Protein AF-A0A930MM32-F1 (afdb_monomer)

Mean predicted aligned error: 10.56 Å

Foldseek 3Di:
DLVVVVVVLVPQDADDPVRLVVLLCCCPVVVDVVSLVNQLSNCLVLLCVLLVVVVPPPCSVVLSVQLSVLQSVLSVPDDCVVVDDSSVSSNVSSNVSSVVVCVVVVNDPPQDQQDQDVVRHRVVNVPPDDPPPPVVVPD

pLDDT: mean 83.79, std 17.92, range [41.22, 98.69]

Structure (mmCIF, N/CA/C/O backbone):
data_AF-A0A930MM32-F1
#
_entry.id   AF-A0A930MM32-F1
#
loop_
_atom_site.group_PDB
_atom_site.id
_atom_site.type_symbol
_atom_site.label_atom_id
_atom_site.label_alt_id
_atom_site.label_comp_id
_atom_site.label_asym_id
_atom_site.label_entity_id
_atom_site.label_seq_id
_atom_site.pdbx_PDB_ins_code
_atom_site.Cartn_x
_atom_site.Cartn_y
_atom_site.Cartn_z
_atom_site.occupancy
_atom_site.B_iso_or_equiv
_atom_site.auth_seq_id
_atom_site.auth_comp_id
_atom_site.auth_asym_id
_atom_site.auth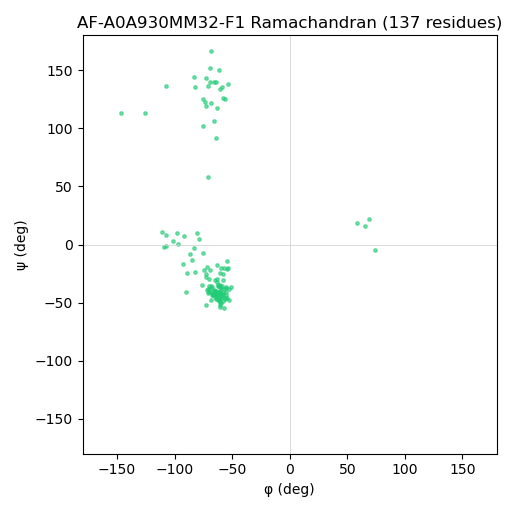_atom_id
_atom_site.pdbx_PDB_model_num
ATOM 1 N N . MET A 1 1 ? 19.280 -5.167 -4.018 1.00 72.56 1 MET A N 1
ATOM 2 C CA . MET A 1 1 ? 18.219 -4.249 -3.542 1.00 72.56 1 MET A CA 1
ATOM 3 C C . MET A 1 1 ? 16.870 -4.957 -3.415 1.00 72.56 1 MET A C 1
ATOM 5 O O . MET A 1 1 ? 16.455 -5.217 -2.294 1.00 72.56 1 MET A O 1
ATOM 9 N N . PHE A 1 2 ? 16.241 -5.370 -4.522 1.00 78.06 2 PHE A N 1
ATOM 10 C CA . PHE A 1 2 ? 14.894 -5.971 -4.525 1.00 78.06 2 PHE A CA 1
ATOM 11 C C . PHE A 1 2 ? 14.760 -7.248 -3.664 1.00 78.06 2 PHE A C 1
ATOM 13 O O . PHE A 1 2 ? 13.837 -7.370 -2.867 1.00 78.06 2 PHE A O 1
ATOM 20 N N . SER A 1 3 ? 15.738 -8.161 -3.721 1.00 78.50 3 SER A N 1
ATOM 21 C CA . SER A 1 3 ? 15.765 -9.373 -2.873 1.00 78.50 3 SER A CA 1
ATOM 22 C C . SER A 1 3 ? 15.854 -9.066 -1.363 1.00 78.50 3 SER A C 1
ATOM 24 O O . SER A 1 3 ? 15.208 -9.716 -0.542 1.00 78.50 3 SER A O 1
ATOM 26 N N . ALA A 1 4 ? 16.583 -8.015 -0.969 1.00 83.25 4 ALA A N 1
ATOM 27 C CA . ALA A 1 4 ? 16.643 -7.596 0.433 1.00 83.25 4 ALA A CA 1
ATOM 28 C C . ALA A 1 4 ? 15.307 -6.995 0.904 1.00 83.25 4 ALA A C 1
ATOM 30 O O . ALA A 1 4 ? 14.898 -7.219 2.042 1.00 83.25 4 ALA A O 1
ATOM 31 N N . TYR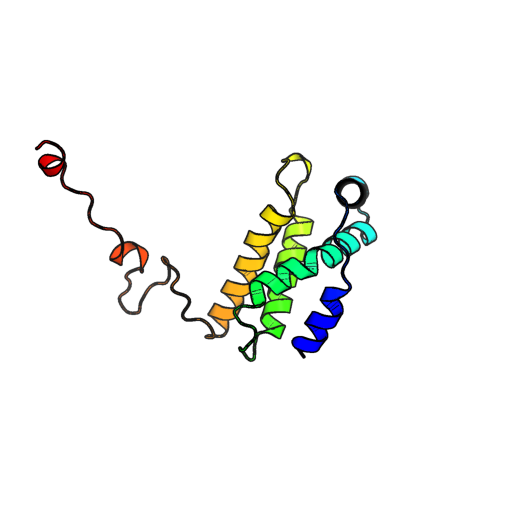 A 1 5 ? 14.608 -6.274 0.021 1.00 83.12 5 TYR A N 1
ATOM 32 C CA . TYR A 1 5 ? 13.252 -5.789 0.274 1.00 83.12 5 TYR A CA 1
ATOM 33 C C . TYR A 1 5 ? 12.258 -6.952 0.439 1.00 83.12 5 TYR A C 1
ATOM 35 O O . TYR A 1 5 ? 11.513 -6.969 1.415 1.00 83.12 5 TYR A O 1
ATOM 43 N N . MET A 1 6 ? 12.335 -7.992 -0.402 1.00 80.62 6 MET A N 1
ATOM 44 C CA . MET A 1 6 ? 11.534 -9.217 -0.234 1.00 80.62 6 MET A CA 1
ATOM 45 C C . MET A 1 6 ? 11.707 -9.856 1.143 1.00 80.62 6 MET A C 1
ATOM 47 O O . MET A 1 6 ? 10.724 -10.203 1.792 1.00 80.62 6 MET A O 1
ATOM 51 N N . LYS A 1 7 ? 12.953 -9.979 1.610 1.00 83.81 7 LYS A N 1
ATOM 52 C CA . LYS A 1 7 ? 13.251 -10.551 2.928 1.00 83.81 7 LYS A CA 1
ATOM 53 C C . LYS A 1 7 ? 12.664 -9.719 4.076 1.00 83.81 7 LYS A C 1
ATOM 55 O O . LYS A 1 7 ? 12.283 -10.275 5.101 1.00 83.81 7 LYS A O 1
ATOM 60 N N . LYS A 1 8 ? 12.570 -8.394 3.917 1.00 84.75 8 LYS A N 1
ATOM 61 C CA . LYS A 1 8 ? 11.872 -7.535 4.887 1.00 84.75 8 LYS A CA 1
ATOM 62 C C . LYS A 1 8 ? 10.362 -7.778 4.853 1.00 84.75 8 LYS A C 1
ATOM 64 O O . LYS A 1 8 ? 9.743 -7.874 5.905 1.00 84.75 8 LYS A O 1
ATOM 69 N N . LEU A 1 9 ? 9.783 -7.937 3.663 1.00 85.31 9 LEU A N 1
ATOM 70 C CA . LEU A 1 9 ? 8.347 -8.173 3.505 1.00 85.31 9 LEU A CA 1
ATOM 71 C C . LEU A 1 9 ? 7.885 -9.546 3.990 1.00 85.31 9 LEU A C 1
ATOM 73 O O . LEU A 1 9 ? 6.760 -9.660 4.461 1.00 85.31 9 LEU A O 1
ATOM 77 N N . SER A 1 10 ? 8.731 -10.577 3.935 1.00 78.94 10 SER A N 1
ATOM 78 C CA . SER A 1 10 ? 8.370 -11.898 4.470 1.00 78.94 10 SER A CA 1
ATOM 79 C C . SER A 1 10 ? 8.130 -11.898 5.983 1.00 78.94 10 SER A C 1
ATOM 81 O O . SER A 1 10 ? 7.524 -12.830 6.496 1.00 78.94 10 SER A O 1
ATOM 83 N N . ALA A 1 11 ? 8.597 -10.868 6.697 1.00 81.69 11 ALA A N 1
ATOM 84 C CA . ALA A 1 11 ? 8.339 -10.686 8.123 1.00 81.69 11 ALA A CA 1
ATOM 85 C C . ALA A 1 11 ? 7.024 -9.936 8.415 1.00 81.69 11 ALA A C 1
ATOM 87 O O . ALA A 1 11 ? 6.626 -9.835 9.575 1.00 81.69 11 ALA A O 1
ATOM 88 N N . VAL A 1 12 ? 6.348 -9.397 7.393 1.00 83.50 12 VAL A N 1
ATOM 89 C CA . VAL A 1 12 ? 5.081 -8.680 7.569 1.00 83.50 12 VAL A CA 1
ATOM 90 C C . VAL A 1 12 ? 3.974 -9.683 7.880 1.00 83.50 12 VAL A C 1
ATOM 92 O O . VAL A 1 12 ? 3.655 -10.558 7.075 1.00 83.50 12 VAL A O 1
ATOM 95 N N . GLN A 1 13 ? 3.366 -9.535 9.054 1.00 80.62 13 GLN A N 1
ATOM 96 C CA . GLN A 1 13 ? 2.213 -10.332 9.462 1.00 80.62 13 GLN A CA 1
ATOM 97 C C . GLN A 1 13 ? 0.928 -9.750 8.871 1.00 80.62 13 GLN A C 1
ATOM 99 O O . GLN A 1 13 ? 0.706 -8.536 8.921 1.00 80.62 13 GLN A O 1
ATOM 104 N N . LYS A 1 14 ? 0.077 -10.633 8.339 1.00 87.00 14 LYS A N 1
ATOM 105 C CA . LYS A 1 14 ? -1.285 -10.281 7.927 1.00 87.00 14 LYS A CA 1
ATOM 106 C C . LYS A 1 14 ? -2.102 -9.893 9.158 1.00 87.00 14 LYS A C 1
ATOM 108 O O . LYS A 1 14 ? -1.986 -10.547 10.190 1.00 87.00 14 LYS A O 1
ATOM 113 N N . LEU A 1 15 ? -2.926 -8.860 9.020 1.00 92.25 15 LEU A N 1
ATOM 114 C CA . LEU A 1 15 ? -3.876 -8.466 10.058 1.00 92.25 15 LEU A CA 1
ATOM 115 C C . LEU A 1 15 ? -4.980 -9.516 10.172 1.00 92.25 15 LEU A C 1
ATOM 117 O O . LEU A 1 15 ? -5.472 -10.017 9.155 1.00 92.25 15 LEU A O 1
ATOM 121 N N . ALA A 1 16 ? -5.384 -9.825 11.402 1.00 94.12 16 ALA A N 1
ATOM 122 C CA . ALA A 1 16 ? -6.645 -10.520 11.628 1.00 94.12 16 ALA A CA 1
ATOM 123 C C . ALA A 1 16 ? -7.826 -9.586 11.282 1.00 94.12 16 ALA A C 1
ATOM 125 O O . ALA A 1 16 ? -7.690 -8.367 11.427 1.00 94.12 16 ALA A O 1
ATOM 126 N N . PRO A 1 17 ? -8.994 -10.108 10.863 1.00 92.81 17 PRO A N 1
ATOM 127 C CA . PRO A 1 17 ? -10.142 -9.273 10.499 1.00 92.81 17 PRO A CA 1
ATOM 128 C C . PRO A 1 17 ? -10.590 -8.307 11.608 1.00 92.81 17 PRO A C 1
ATOM 130 O O . PRO A 1 17 ? -10.963 -7.166 11.327 1.00 92.81 17 PRO A O 1
ATOM 133 N N . GLU A 1 18 ? -10.545 -8.734 12.873 1.00 94.88 18 GLU A N 1
ATOM 134 C CA . GLU A 1 18 ? -10.885 -7.881 14.015 1.00 94.88 18 GLU A CA 1
ATOM 135 C C . GLU A 1 18 ? -9.833 -6.789 14.255 1.00 94.88 18 GLU A C 1
ATOM 137 O O . GLU A 1 18 ? -10.197 -5.641 14.515 1.00 94.88 18 GLU A O 1
ATOM 142 N N . GLU A 1 19 ? -8.544 -7.129 14.129 1.00 96.50 19 GLU A N 1
ATOM 143 C CA . GLU A 1 19 ? -7.425 -6.181 14.247 1.00 96.50 19 GLU A CA 1
ATOM 144 C C . GLU A 1 19 ? -7.531 -5.104 13.163 1.00 96.50 19 GLU A C 1
ATOM 146 O O . GLU A 1 19 ? -7.465 -3.912 13.459 1.00 96.50 19 GLU A O 1
ATOM 151 N N . GLU A 1 20 ? -7.775 -5.506 11.914 1.00 96.81 20 GLU A N 1
ATOM 152 C CA . GLU A 1 20 ? -7.963 -4.580 10.800 1.00 96.81 20 GLU A CA 1
ATOM 153 C C . GLU A 1 20 ? -9.140 -3.629 11.047 1.00 96.81 20 GLU A C 1
ATOM 155 O O . GLU A 1 20 ? -9.010 -2.418 10.857 1.00 96.81 20 GLU A O 1
ATOM 160 N N . ARG A 1 21 ? -10.279 -4.146 11.524 1.00 96.06 21 ARG A N 1
ATOM 161 C CA . ARG A 1 21 ? -11.449 -3.315 11.838 1.00 96.06 21 ARG A CA 1
ATOM 162 C C . ARG A 1 21 ? -11.146 -2.304 12.944 1.00 96.06 21 ARG A C 1
ATOM 164 O O . ARG A 1 21 ? -11.548 -1.149 12.829 1.00 96.06 21 ARG A O 1
ATOM 171 N N . ALA A 1 22 ? -10.441 -2.720 13.995 1.00 97.50 22 ALA A N 1
ATOM 172 C CA . ALA A 1 22 ? -10.04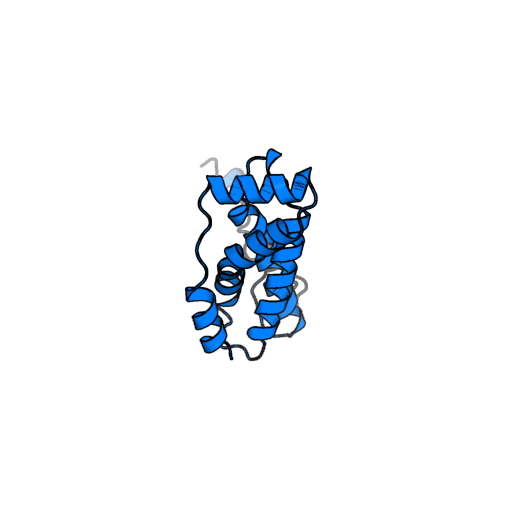7 -1.831 15.084 1.00 97.50 22 ALA A CA 1
ATOM 173 C C . ALA A 1 22 ? -9.116 -0.710 14.595 1.00 97.50 22 ALA A C 1
ATOM 175 O O . ALA A 1 22 ? -9.323 0.452 14.943 1.00 97.50 22 ALA A O 1
ATOM 176 N N . LEU A 1 23 ? -8.147 -1.039 13.735 1.00 98.19 23 LEU A N 1
ATOM 177 C CA . LEU A 1 23 ? -7.237 -0.061 13.137 1.00 98.19 23 LEU A CA 1
ATOM 178 C C . LEU A 1 23 ? -7.978 0.945 12.249 1.00 98.19 23 LEU A C 1
ATOM 180 O O . LEU A 1 23 ? -7.707 2.143 12.324 1.00 98.19 23 LEU A O 1
ATOM 184 N N . TRP A 1 24 ? -8.934 0.485 11.437 1.00 98.06 24 TRP A N 1
ATOM 185 C CA . TRP A 1 24 ? -9.737 1.382 10.606 1.00 98.06 24 TRP A CA 1
ATOM 186 C C . TRP A 1 24 ? -10.577 2.346 11.432 1.00 98.06 24 TRP A C 1
ATOM 188 O O . TRP A 1 24 ? -10.578 3.533 11.118 1.00 98.06 24 TRP A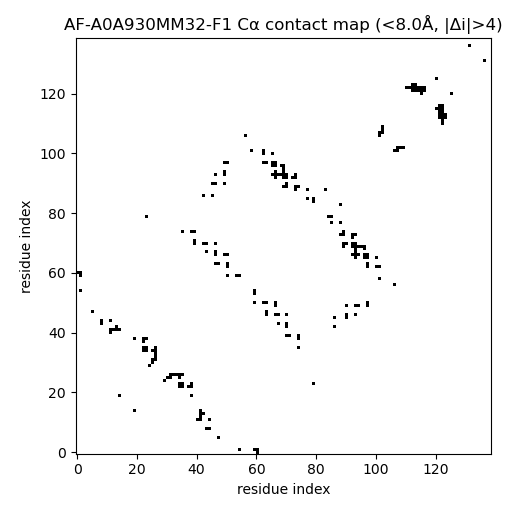 O 1
ATOM 198 N N . ARG A 1 25 ? -11.226 1.875 12.504 1.00 97.00 25 ARG A N 1
ATOM 199 C CA . ARG A 1 25 ? -11.970 2.754 13.421 1.00 97.00 25 ARG A CA 1
ATOM 200 C C . ARG A 1 25 ? -11.053 3.769 14.089 1.00 97.00 25 ARG A C 1
ATOM 202 O O . ARG A 1 25 ? -11.322 4.963 14.036 1.00 97.00 25 ARG A O 1
ATOM 209 N N . ALA A 1 26 ? -9.927 3.318 14.644 1.00 98.06 26 ALA A N 1
ATOM 210 C CA . ALA A 1 26 ? -8.948 4.205 15.268 1.00 98.06 26 ALA A CA 1
ATOM 211 C C . ALA A 1 26 ? -8.478 5.304 14.301 1.00 98.06 26 ALA A C 1
ATOM 213 O O . ALA A 1 26 ? -8.434 6.477 14.668 1.00 98.06 26 ALA A O 1
ATOM 214 N N . TYR A 1 27 ? -8.194 4.952 13.047 1.00 98.44 27 TYR A N 1
ATOM 215 C CA . TYR A 1 27 ? -7.772 5.930 12.054 1.00 98.44 27 TYR A CA 1
ATOM 216 C C . TYR A 1 27 ? -8.913 6.849 11.584 1.00 98.44 27 TYR A C 1
ATOM 218 O O . TYR A 1 27 ? -8.746 8.067 11.591 1.00 98.44 27 TYR A O 1
ATOM 226 N N . LYS A 1 28 ? -10.056 6.299 11.160 1.00 96.38 28 LYS A N 1
ATOM 227 C CA . LYS A 1 28 ? -11.133 7.067 10.508 1.00 96.38 28 LYS A CA 1
ATOM 228 C C . LYS A 1 28 ? -11.962 7.889 11.488 1.00 96.38 28 LYS A C 1
ATOM 230 O O . LYS A 1 28 ? -12.362 8.992 11.140 1.00 96.38 28 LYS A O 1
ATOM 235 N N . GLU A 1 29 ? -12.180 7.384 12.699 1.00 95.81 29 GLU A N 1
ATOM 236 C CA . GLU A 1 29 ? -12.980 8.071 13.718 1.00 95.81 29 GLU A CA 1
ATOM 237 C C . GLU A 1 29 ? -12.114 8.988 14.590 1.00 95.81 29 GLU A C 1
ATOM 239 O O . GLU A 1 29 ? -12.512 10.109 14.891 1.00 95.81 29 GLU A O 1
ATOM 244 N N . ASN A 1 30 ? -10.911 8.536 14.970 1.00 96.38 30 ASN A N 1
ATOM 245 C CA . ASN A 1 30 ? -10.073 9.239 15.952 1.00 96.38 30 ASN A CA 1
ATOM 246 C C . ASN A 1 30 ? -8.824 9.901 15.350 1.00 96.38 30 ASN A C 1
ATOM 248 O O . ASN A 1 30 ? -8.053 10.527 16.077 1.00 96.38 30 ASN A O 1
ATOM 252 N N . GLY A 1 31 ? -8.587 9.762 14.042 1.00 96.88 31 GLY A N 1
ATOM 253 C CA . GLY A 1 31 ? -7.406 10.327 13.386 1.00 96.88 31 GLY A CA 1
ATOM 254 C C . GLY A 1 31 ? -6.089 9.655 13.788 1.00 96.88 31 GLY A C 1
ATOM 255 O O . GLY A 1 31 ? -5.029 10.269 13.655 1.00 96.88 31 GLY A O 1
ATOM 256 N N . ASP A 1 32 ? -6.121 8.414 14.289 1.00 98.31 32 ASP A N 1
ATOM 257 C CA . ASP A 1 32 ? -4.923 7.716 14.761 1.00 98.31 32 ASP A CA 1
ATOM 258 C C . ASP A 1 32 ? -3.945 7.417 13.608 1.00 98.31 32 ASP A C 1
ATOM 260 O O . ASP A 1 32 ? -4.127 6.519 12.775 1.00 98.31 32 ASP A O 1
ATOM 264 N N . MET A 1 33 ? -2.847 8.173 13.588 1.00 98.00 33 MET A N 1
ATOM 265 C CA . MET A 1 33 ? -1.793 8.045 12.586 1.00 98.00 33 MET A CA 1
ATOM 266 C C . MET A 1 33 ? -0.908 6.809 12.788 1.00 98.00 33 MET A C 1
ATOM 268 O O . MET A 1 33 ? -0.281 6.353 11.825 1.00 98.00 33 MET A O 1
ATOM 272 N N . ALA A 1 34 ? -0.841 6.249 13.999 1.00 98.06 34 ALA A N 1
ATOM 273 C CA . ALA A 1 34 ? -0.178 4.973 14.240 1.00 98.06 34 ALA A CA 1
ATOM 274 C C . ALA A 1 34 ? -1.003 3.829 13.639 1.00 98.06 34 ALA A C 1
ATOM 276 O O . ALA A 1 34 ? -0.441 2.979 12.945 1.00 98.06 34 ALA A O 1
ATOM 277 N N . ALA A 1 35 ? -2.331 3.870 13.791 1.00 98.12 35 ALA A N 1
ATOM 278 C CA . ALA A 1 35 ? -3.226 2.918 13.140 1.00 98.12 35 ALA A CA 1
ATOM 279 C C . ALA A 1 35 ? -3.121 2.989 11.607 1.00 98.12 35 ALA A C 1
ATOM 281 O O . ALA A 1 35 ? -2.914 1.965 10.951 1.00 98.12 35 ALA A O 1
ATOM 282 N N . ARG A 1 36 ? -3.131 4.204 11.034 1.00 98.12 36 ARG A N 1
ATOM 283 C CA . ARG A 1 36 ? -2.880 4.426 9.595 1.00 98.12 36 ARG A CA 1
ATOM 284 C C . ARG A 1 36 ? -1.572 3.778 9.137 1.00 98.12 36 ARG A C 1
ATOM 286 O O . ARG A 1 36 ? -1.536 3.097 8.115 1.00 98.12 36 ARG A O 1
ATOM 293 N N . ARG A 1 37 ? -0.486 3.997 9.884 1.00 97.62 37 ARG A N 1
ATOM 294 C CA . ARG A 1 37 ? 0.838 3.445 9.564 1.00 97.62 37 ARG A CA 1
ATOM 295 C C . ARG A 1 37 ? 0.831 1.919 9.601 1.00 97.62 37 ARG A C 1
ATOM 297 O O . ARG A 1 37 ? 1.311 1.299 8.657 1.00 97.62 37 ARG A O 1
ATOM 304 N N . ARG A 1 38 ? 0.228 1.327 10.634 1.00 97.31 38 ARG A N 1
ATOM 305 C CA . ARG A 1 38 ? 0.114 -0.127 10.790 1.00 97.31 38 ARG A CA 1
ATOM 306 C C . ARG A 1 38 ? -0.657 -0.773 9.638 1.00 97.31 38 ARG A C 1
ATOM 308 O O . ARG A 1 38 ? -0.234 -1.821 9.153 1.00 97.31 38 ARG A O 1
ATOM 315 N N . ILE A 1 39 ? -1.734 -0.137 9.170 1.00 97.81 39 ILE A N 1
ATOM 316 C CA . ILE A 1 39 ? -2.479 -0.574 7.980 1.00 97.81 39 ILE A CA 1
ATOM 317 C C . ILE A 1 39 ? -1.564 -0.552 6.750 1.00 97.81 39 ILE A C 1
ATOM 319 O O . ILE A 1 39 ? -1.429 -1.565 6.070 1.00 97.81 39 ILE A O 1
ATOM 323 N N . ILE A 1 40 ? -0.887 0.570 6.479 1.00 97.19 40 ILE A N 1
ATOM 324 C CA . ILE A 1 40 ? 0.016 0.689 5.320 1.00 97.19 40 ILE A CA 1
ATOM 325 C C . ILE A 1 40 ? 1.091 -0.405 5.353 1.00 97.19 40 ILE A C 1
ATOM 327 O O . ILE A 1 40 ? 1.316 -1.076 4.349 1.00 97.19 40 ILE A O 1
ATOM 331 N N . GLU A 1 41 ? 1.730 -0.618 6.503 1.00 95.38 41 GLU A N 1
ATOM 332 C CA . GLU A 1 41 ? 2.771 -1.635 6.678 1.00 95.38 41 GLU A CA 1
ATOM 333 C C . GLU A 1 41 ? 2.243 -3.054 6.452 1.00 95.38 41 GLU A C 1
ATOM 335 O O . GLU A 1 41 ? 2.878 -3.835 5.744 1.00 95.38 41 GLU A O 1
ATOM 340 N N . ALA A 1 42 ? 1.066 -3.384 6.991 1.00 96.44 42 ALA A N 1
ATOM 341 C CA . ALA A 1 42 ? 0.448 -4.696 6.807 1.00 96.44 42 ALA A CA 1
ATOM 342 C C . ALA A 1 42 ? 0.102 -4.999 5.341 1.00 96.44 42 ALA A C 1
ATOM 344 O O . ALA A 1 42 ? 0.123 -6.158 4.922 1.00 96.44 42 ALA A O 1
ATOM 345 N N . TYR A 1 43 ? -0.186 -3.960 4.555 1.00 96.88 43 TYR A N 1
ATOM 346 C CA . TYR A 1 43 ? -0.561 -4.074 3.149 1.00 96.88 43 TYR A CA 1
ATOM 347 C C . TYR A 1 43 ? 0.599 -3.857 2.165 1.00 96.88 43 TYR A C 1
ATOM 349 O O . TYR A 1 43 ? 0.412 -4.023 0.961 1.00 96.88 43 TYR A O 1
ATOM 357 N N . GLN A 1 44 ? 1.824 -3.600 2.633 1.00 95.88 44 GLN A N 1
ATOM 358 C CA . GLN A 1 44 ? 3.018 -3.524 1.776 1.00 95.88 44 GLN A CA 1
ATOM 359 C C . GLN A 1 44 ? 3.244 -4.753 0.863 1.00 95.88 44 GLN A C 1
ATOM 361 O O . GLN A 1 44 ? 3.597 -4.560 -0.303 1.00 95.88 44 GLN A O 1
ATOM 366 N N . PRO A 1 45 ? 2.992 -6.010 1.290 1.00 95.38 45 PRO A N 1
ATOM 367 C CA . PRO A 1 45 ? 3.110 -7.170 0.401 1.00 95.38 45 PRO A CA 1
ATOM 368 C C . PRO A 1 45 ? 2.222 -7.100 -0.853 1.00 95.38 45 PRO A C 1
ATOM 370 O O . PRO A 1 45 ? 2.560 -7.698 -1.876 1.00 95.38 45 PRO A O 1
ATOM 373 N N . LEU A 1 46 ? 1.108 -6.359 -0.805 1.00 96.06 46 LEU A N 1
ATOM 374 C CA . LEU A 1 46 ? 0.254 -6.125 -1.970 1.00 96.06 46 LEU A CA 1
ATOM 375 C C . LEU A 1 46 ? 0.980 -5.281 -3.024 1.00 96.06 46 LEU A C 1
ATOM 377 O O . LEU A 1 46 ? 0.939 -5.634 -4.199 1.00 96.06 46 LEU A O 1
ATOM 381 N N . VAL A 1 47 ? 1.699 -4.230 -2.614 1.00 97.19 47 VAL A N 1
ATOM 382 C CA . VAL A 1 47 ? 2.525 -3.404 -3.516 1.00 97.19 47 VAL A CA 1
ATOM 383 C C . VAL A 1 47 ? 3.562 -4.260 -4.220 1.00 97.19 47 VAL A C 1
ATOM 385 O O . VAL A 1 47 ? 3.675 -4.245 -5.445 1.00 97.19 47 VAL A O 1
ATOM 388 N N . PHE A 1 48 ? 4.267 -5.078 -3.445 1.00 94.56 48 PHE A N 1
ATOM 389 C CA . PHE A 1 48 ? 5.261 -5.986 -3.988 1.00 94.56 48 PHE A CA 1
ATOM 390 C C . PHE A 1 48 ? 4.679 -6.955 -5.017 1.00 94.56 48 PHE A C 1
ATOM 392 O O . PHE A 1 48 ? 5.285 -7.154 -6.067 1.00 94.56 48 PHE A O 1
ATOM 399 N N . ARG A 1 49 ? 3.502 -7.535 -4.751 1.00 93.94 49 ARG A N 1
ATOM 400 C CA . ARG A 1 49 ? 2.838 -8.450 -5.689 1.00 93.94 49 ARG A CA 1
ATOM 401 C C . ARG A 1 49 ? 2.566 -7.787 -7.040 1.00 93.94 49 ARG A C 1
ATOM 403 O O . ARG A 1 49 ? 2.777 -8.429 -8.064 1.00 93.94 49 ARG A O 1
ATOM 410 N N . GLU A 1 50 ? 2.133 -6.527 -7.050 1.00 94.94 50 GLU A N 1
ATOM 411 C CA . GLU A 1 50 ? 1.857 -5.803 -8.299 1.00 94.94 50 GLU A CA 1
ATOM 412 C C . GLU A 1 50 ? 3.141 -5.406 -9.054 1.00 94.94 50 GLU A C 1
ATOM 414 O O . GLU A 1 50 ? 3.116 -5.292 -10.278 1.00 94.94 50 GLU A O 1
ATOM 419 N N . VAL A 1 51 ? 4.274 -5.251 -8.357 1.00 94.56 51 VAL A N 1
ATOM 420 C CA . VAL A 1 51 ? 5.579 -4.932 -8.971 1.00 94.56 51 VAL A CA 1
ATOM 421 C C . VAL A 1 51 ? 6.377 -6.179 -9.371 1.00 94.56 51 VAL A C 1
ATOM 423 O O . VAL A 1 51 ? 7.194 -6.125 -10.286 1.00 94.56 51 VAL A O 1
ATOM 426 N N . TYR A 1 52 ? 6.139 -7.328 -8.735 1.00 91.56 52 TYR A N 1
ATOM 427 C CA . TYR A 1 52 ? 6.902 -8.565 -8.940 1.00 91.56 52 TYR A CA 1
ATOM 428 C C . TYR A 1 52 ? 7.079 -9.016 -10.406 1.00 91.56 52 TYR A C 1
ATOM 430 O O . TYR A 1 52 ? 8.168 -9.509 -10.737 1.00 91.56 52 TYR A O 1
ATOM 438 N N . PRO A 1 53 ? 6.090 -8.854 -11.310 1.00 91.50 53 PRO A N 1
ATOM 439 C CA . PRO A 1 53 ? 6.276 -9.156 -12.731 1.00 91.50 53 PRO A CA 1
ATOM 440 C C . PRO A 1 53 ? 7.415 -8.354 -13.376 1.00 91.50 53 PRO A C 1
ATOM 442 O O . PRO A 1 53 ? 8.115 -8.870 -14.240 1.00 91.50 53 PRO A O 1
ATOM 445 N N . TYR A 1 54 ? 7.660 -7.139 -12.888 1.00 89.88 54 TYR A N 1
ATOM 446 C CA . TYR A 1 54 ? 8.637 -6.182 -13.406 1.00 89.88 54 TYR A CA 1
ATOM 447 C C . TYR A 1 54 ? 9.964 -6.193 -12.638 1.00 89.88 54 TYR A C 1
ATOM 449 O O . TYR A 1 54 ? 10.809 -5.329 -12.844 1.00 89.88 54 TYR A O 1
ATOM 457 N N . ARG A 1 55 ? 10.184 -7.169 -11.747 1.00 89.62 55 ARG A N 1
ATOM 458 C CA . ARG A 1 55 ? 11.362 -7.233 -10.855 1.00 89.62 55 ARG A CA 1
ATOM 459 C C . ARG A 1 55 ? 12.726 -7.232 -11.558 1.00 89.62 55 ARG A C 1
ATOM 461 O O . ARG A 1 55 ? 13.732 -6.988 -10.902 1.00 89.62 55 ARG A O 1
ATOM 468 N N . ALA A 1 56 ? 12.764 -7.584 -12.844 1.00 88.62 56 ALA A N 1
ATOM 469 C CA . ALA A 1 56 ? 13.979 -7.590 -13.656 1.00 88.62 56 ALA A CA 1
ATOM 470 C C . ALA A 1 56 ? 14.305 -6.211 -14.256 1.00 88.62 56 ALA A C 1
ATOM 472 O O . ALA A 1 56 ? 15.417 -6.015 -14.738 1.00 88.62 56 ALA A O 1
ATOM 473 N N . LEU A 1 57 ? 13.360 -5.264 -14.224 1.00 88.81 57 LEU A N 1
ATOM 474 C CA . LEU A 1 57 ? 13.582 -3.911 -14.718 1.00 88.81 57 LEU A CA 1
ATOM 475 C C . LEU A 1 57 ? 14.491 -3.130 -13.757 1.00 88.81 57 LEU A C 1
ATOM 477 O O . LEU A 1 57 ? 14.333 -3.252 -12.537 1.00 88.81 57 LEU A O 1
ATOM 481 N N . PRO A 1 58 ? 15.384 -2.265 -14.271 1.00 88.88 58 PRO A N 1
ATOM 482 C CA . PRO A 1 58 ? 16.185 -1.372 -13.432 1.00 88.88 58 PRO A CA 1
ATOM 483 C C . PRO A 1 58 ? 15.318 -0.497 -12.513 1.00 88.88 58 PRO A C 1
ATOM 485 O O . PRO A 1 58 ? 15.650 -0.314 -11.343 1.00 88.88 58 PRO A O 1
ATOM 488 N N . ALA A 1 59 ? 14.160 -0.057 -13.016 1.00 90.44 59 ALA A N 1
ATOM 489 C CA . ALA A 1 59 ? 13.197 0.797 -12.320 1.00 90.44 59 ALA A CA 1
ATOM 490 C C . ALA A 1 59 ? 12.269 0.045 -11.338 1.00 90.44 59 ALA A C 1
ATOM 492 O O . ALA A 1 59 ? 11.295 0.608 -10.841 1.00 90.44 59 ALA A O 1
ATOM 493 N N . ALA A 1 60 ? 12.518 -1.238 -11.037 1.00 90.81 60 ALA A N 1
ATOM 494 C CA . ALA A 1 60 ? 11.630 -2.025 -10.175 1.00 90.81 60 ALA A CA 1
ATOM 495 C C . ALA A 1 60 ? 11.491 -1.445 -8.756 1.00 90.81 60 ALA A C 1
ATOM 497 O O . ALA A 1 60 ? 10.420 -1.533 -8.159 1.00 90.81 60 ALA A O 1
ATOM 498 N N . MET A 1 61 ? 12.553 -0.855 -8.197 1.00 94.00 61 MET A N 1
ATOM 499 C CA . MET A 1 61 ? 12.470 -0.217 -6.877 1.00 94.00 61 MET A CA 1
ATOM 500 C C . MET A 1 61 ? 11.657 1.078 -6.923 1.00 94.00 61 MET A C 1
ATOM 502 O O . MET A 1 61 ? 10.864 1.314 -6.017 1.00 94.00 61 MET A O 1
ATOM 506 N N . ASP A 1 62 ? 11.783 1.869 -7.983 1.00 95.50 62 ASP A N 1
ATOM 507 C CA . ASP A 1 62 ? 10.993 3.090 -8.155 1.00 95.50 62 ASP A CA 1
ATOM 508 C C . ASP A 1 62 ? 9.509 2.756 -8.363 1.00 95.50 62 ASP A C 1
ATOM 510 O O . ASP A 1 62 ? 8.634 3.371 -7.757 1.00 95.50 62 ASP A O 1
ATOM 514 N N . ALA A 1 63 ? 9.213 1.662 -9.073 1.00 95.06 63 ALA A N 1
ATOM 515 C CA . ALA A 1 63 ? 7.860 1.124 -9.176 1.00 95.06 63 ALA A CA 1
ATOM 516 C C . ALA A 1 63 ? 7.284 0.692 -7.811 1.00 95.06 63 ALA A C 1
ATOM 518 O O . ALA A 1 63 ? 6.094 0.889 -7.560 1.00 95.06 63 ALA A O 1
ATOM 519 N N . VAL A 1 64 ? 8.100 0.142 -6.898 1.00 96.19 64 VAL A N 1
ATOM 520 C CA . VAL A 1 64 ? 7.674 -0.133 -5.507 1.00 96.19 64 VAL A CA 1
ATOM 521 C C . VAL A 1 64 ? 7.317 1.158 -4.773 1.00 96.19 64 VAL A C 1
ATOM 523 O O . VAL A 1 64 ? 6.320 1.190 -4.046 1.00 96.19 64 VAL A O 1
ATOM 526 N N . GLN A 1 65 ? 8.096 2.223 -4.961 1.00 96.75 65 GLN A N 1
ATOM 527 C CA . GLN A 1 65 ? 7.817 3.515 -4.334 1.00 96.75 65 GLN A CA 1
ATOM 528 C C . GLN A 1 65 ? 6.506 4.107 -4.862 1.00 96.75 65 GLN A C 1
ATOM 530 O O . GLN A 1 65 ? 5.644 4.490 -4.074 1.00 96.75 65 GLN A O 1
ATOM 535 N N . GLU A 1 66 ? 6.296 4.079 -6.175 1.00 98.06 66 GLU A N 1
ATOM 536 C CA . GLU A 1 66 ? 5.062 4.546 -6.811 1.00 98.06 66 GLU A CA 1
ATOM 537 C C . GLU A 1 66 ? 3.836 3.731 -6.397 1.00 98.06 66 GLU A C 1
ATOM 539 O O . GLU A 1 66 ? 2.796 4.286 -6.033 1.00 98.06 66 GLU A O 1
ATOM 544 N N . GLY A 1 67 ? 3.963 2.404 -6.355 1.00 98.12 67 GLY A N 1
ATOM 545 C CA . GLY A 1 67 ? 2.921 1.535 -5.819 1.00 98.12 67 GLY A CA 1
ATOM 546 C C . GLY A 1 67 ? 2.629 1.811 -4.340 1.00 98.12 67 GLY A C 1
ATOM 547 O O . GLY A 1 67 ? 1.471 1.779 -3.927 1.00 98.12 67 GLY A O 1
ATOM 548 N N . THR A 1 68 ? 3.646 2.155 -3.545 1.00 98.06 68 THR A N 1
ATOM 549 C CA . THR A 1 68 ? 3.475 2.551 -2.138 1.00 98.06 68 THR A CA 1
ATOM 550 C C . THR A 1 68 ? 2.709 3.864 -2.009 1.00 98.06 68 THR A C 1
ATOM 552 O O . THR A 1 68 ? 1.844 3.964 -1.140 1.00 98.06 68 THR A O 1
ATOM 555 N N . ILE A 1 69 ? 2.951 4.840 -2.889 1.00 98.50 69 ILE A N 1
ATOM 556 C CA . ILE A 1 69 ? 2.142 6.066 -2.945 1.00 98.50 69 ILE A CA 1
ATOM 557 C C . ILE A 1 69 ? 0.680 5.712 -3.247 1.00 98.50 69 ILE A C 1
ATOM 559 O O . ILE A 1 69 ? -0.213 6.177 -2.545 1.00 98.50 69 ILE A O 1
ATOM 563 N N . GLY A 1 70 ? 0.428 4.810 -4.199 1.00 98.44 70 GLY A N 1
ATOM 564 C CA . GLY A 1 70 ? -0.928 4.326 -4.493 1.00 98.44 70 GLY A CA 1
ATOM 565 C C . GLY A 1 70 ? -1.608 3.636 -3.311 1.00 98.44 70 GLY A C 1
ATOM 566 O O . GLY A 1 70 ? -2.807 3.809 -3.100 1.00 98.44 70 GLY A O 1
ATOM 567 N N . LEU A 1 71 ? -0.851 2.884 -2.507 1.00 98.69 71 LEU A N 1
ATOM 568 C CA . LEU A 1 71 ? -1.363 2.277 -1.279 1.00 98.69 71 LEU A CA 1
ATOM 569 C C . LEU A 1 71 ? -1.712 3.343 -0.234 1.00 98.69 71 LEU A C 1
ATOM 571 O O . LEU A 1 71 ? -2.765 3.262 0.391 1.00 98.69 71 LEU A O 1
ATOM 575 N N . ILE A 1 72 ? -0.853 4.347 -0.053 1.00 98.62 72 ILE A N 1
ATOM 576 C CA . ILE A 1 72 ? -1.096 5.464 0.866 1.00 98.62 72 ILE A CA 1
ATOM 577 C C . ILE A 1 72 ? -2.366 6.224 0.461 1.00 98.62 72 ILE A C 1
ATOM 579 O O . ILE A 1 72 ? -3.259 6.416 1.287 1.00 98.62 72 ILE A O 1
ATOM 583 N N . GLU A 1 73 ? -2.481 6.577 -0.819 1.00 98.38 73 GLU A N 1
ATOM 584 C CA . GLU A 1 73 ? -3.657 7.239 -1.385 1.00 98.38 73 GLU A CA 1
ATOM 585 C C . GLU A 1 73 ? -4.928 6.399 -1.211 1.00 98.38 73 GLU A C 1
ATOM 587 O O . GLU A 1 73 ? -6.008 6.956 -0.989 1.00 98.38 73 GLU A O 1
ATOM 592 N N . ALA A 1 74 ? -4.804 5.069 -1.309 1.00 98.31 74 ALA A N 1
ATOM 593 C CA . ALA A 1 74 ? -5.899 4.147 -1.060 1.00 98.31 74 ALA A CA 1
ATOM 594 C C . ALA A 1 74 ? -6.311 4.143 0.417 1.00 98.31 74 ALA A C 1
ATOM 596 O O . ALA A 1 74 ? -7.501 4.196 0.702 1.00 98.31 74 ALA A O 1
ATOM 597 N N . VAL A 1 75 ? -5.364 4.132 1.360 1.00 98.31 75 VAL A N 1
ATOM 598 C CA . VAL A 1 75 ? -5.676 4.182 2.800 1.00 98.31 75 VAL A CA 1
ATOM 599 C C . VAL A 1 75 ? -6.422 5.464 3.169 1.00 98.31 75 VAL A C 1
ATOM 601 O O . VAL A 1 75 ? -7.402 5.443 3.919 1.00 98.31 75 VAL A O 1
ATOM 604 N N . GLU A 1 76 ? -5.989 6.589 2.611 1.00 97.12 76 GLU A N 1
ATOM 605 C CA . GLU A 1 76 ? -6.599 7.891 2.875 1.00 97.12 76 GLU A CA 1
ATOM 606 C C . GLU A 1 76 ? -8.039 7.970 2.363 1.00 97.12 76 GLU A C 1
ATOM 608 O O . GLU A 1 76 ? -8.906 8.486 3.066 1.00 97.12 76 GLU A O 1
ATOM 613 N N . ARG A 1 77 ? -8.315 7.403 1.183 1.00 97.06 77 ARG A N 1
ATOM 614 C CA . ARG A 1 77 ? -9.627 7.488 0.516 1.00 97.06 77 ARG A CA 1
ATOM 615 C C . ARG A 1 77 ? -10.581 6.339 0.819 1.00 97.06 77 ARG A C 1
ATOM 617 O O . ARG A 1 77 ? -11.767 6.466 0.539 1.00 97.06 77 ARG A O 1
ATOM 624 N N . TYR A 1 78 ? -10.080 5.224 1.337 1.00 97.69 78 TYR A N 1
ATOM 625 C CA . TYR A 1 78 ? -10.911 4.075 1.663 1.00 97.69 78 TYR A CA 1
ATOM 626 C C . TYR A 1 78 ? -11.911 4.415 2.767 1.00 97.69 78 TYR A C 1
ATOM 628 O O . TYR A 1 78 ? -11.565 5.089 3.737 1.00 97.69 78 TYR A O 1
ATOM 636 N N . ASP A 1 79 ? -13.126 3.909 2.628 1.00 94.94 79 ASP A N 1
ATOM 637 C CA . ASP A 1 79 ? -14.184 4.042 3.615 1.00 94.94 79 ASP A CA 1
ATOM 638 C C . ASP A 1 79 ? -14.704 2.634 3.964 1.00 94.94 79 ASP A C 1
ATOM 640 O O . ASP A 1 79 ? -15.244 1.951 3.084 1.00 94.94 79 ASP A O 1
ATOM 644 N N . PRO A 1 80 ? -14.494 2.166 5.211 1.00 93.31 80 PRO A N 1
ATOM 645 C CA . PRO A 1 80 ? -14.956 0.857 5.663 1.00 93.31 80 PRO A CA 1
ATOM 646 C C . PRO A 1 80 ? -16.476 0.667 5.595 1.00 93.31 80 PRO A C 1
ATOM 648 O O . PRO A 1 80 ? -16.923 -0.478 5.487 1.00 93.31 80 PRO A O 1
ATOM 651 N N . ASP A 1 81 ? -17.264 1.745 5.638 1.00 92.69 81 ASP A N 1
ATOM 652 C CA . ASP A 1 81 ? -18.727 1.670 5.715 1.00 92.69 81 ASP A CA 1
ATOM 653 C C . ASP A 1 81 ? -19.361 1.204 4.394 1.00 92.69 81 ASP A C 1
ATOM 655 O O . ASP A 1 81 ? -20.460 0.649 4.388 1.00 92.69 81 ASP A O 1
ATOM 659 N N . TYR A 1 82 ? -18.638 1.313 3.272 1.00 92.31 82 TYR A N 1
ATOM 660 C CA . TYR A 1 82 ? -19.070 0.756 1.984 1.00 92.31 82 TYR A CA 1
ATOM 661 C C . TYR A 1 82 ? -18.914 -0.771 1.881 1.00 92.31 82 TYR A C 1
ATOM 663 O O . TYR A 1 82 ? -19.347 -1.366 0.894 1.00 92.31 82 TYR A O 1
ATOM 671 N N . GLY A 1 83 ? -18.287 -1.430 2.862 1.00 87.44 83 GLY A N 1
ATOM 672 C CA . GLY A 1 83 ? -18.257 -2.893 2.988 1.00 87.44 83 GLY A CA 1
ATOM 673 C C . GLY A 1 83 ? -17.353 -3.652 2.005 1.00 87.44 83 GLY A C 1
ATOM 674 O O . GLY A 1 83 ? -17.192 -4.866 2.138 1.00 87.44 83 GLY A O 1
ATOM 675 N N . ALA A 1 84 ? -16.727 -2.981 1.036 1.00 91.50 84 ALA A N 1
ATOM 676 C CA . ALA A 1 84 ? -15.734 -3.602 0.162 1.00 91.50 84 ALA A CA 1
ATOM 677 C C . ALA A 1 84 ? -14.438 -3.889 0.934 1.00 91.50 84 ALA A C 1
ATOM 679 O O . ALA A 1 84 ? -13.947 -3.026 1.645 1.00 91.50 84 ALA A O 1
ATOM 680 N N . ALA A 1 85 ? -13.830 -5.066 0.761 1.00 94.12 85 ALA A N 1
ATO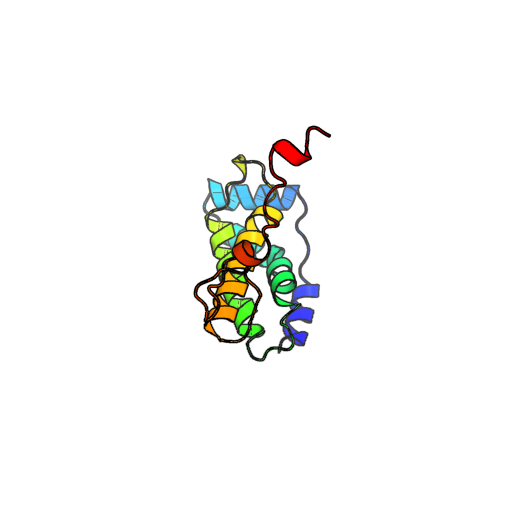M 681 C CA . ALA A 1 85 ? -12.555 -5.367 1.413 1.00 94.12 85 ALA A CA 1
ATOM 682 C C . ALA A 1 85 ? -11.452 -4.381 0.980 1.00 94.12 85 ALA A C 1
ATOM 684 O O . ALA A 1 85 ? -11.245 -4.163 -0.219 1.00 94.12 85 ALA A O 1
ATOM 685 N N . PHE A 1 86 ? -10.678 -3.850 1.934 1.00 97.25 86 PHE A N 1
ATOM 686 C CA . PHE A 1 86 ? -9.623 -2.875 1.633 1.00 97.25 86 PHE A CA 1
ATOM 687 C C . PHE A 1 86 ? -8.594 -3.401 0.622 1.00 97.25 86 PHE A C 1
ATOM 689 O O . PHE A 1 86 ? -8.174 -2.670 -0.271 1.00 97.25 86 PHE A O 1
ATOM 696 N N . SER A 1 87 ? -8.231 -4.685 0.698 1.00 95.56 87 SER A N 1
ATOM 697 C CA . SER A 1 87 ? -7.316 -5.318 -0.264 1.00 95.56 87 SER A CA 1
ATOM 698 C C . SER A 1 87 ? -7.780 -5.186 -1.722 1.00 95.56 87 SER A C 1
ATOM 700 O O . SER A 1 87 ? -6.966 -4.921 -2.610 1.00 95.56 87 SER A O 1
ATOM 702 N N . LEU A 1 88 ? -9.085 -5.338 -1.965 1.00 94.94 88 LEU A N 1
ATOM 703 C CA . LEU A 1 88 ? -9.701 -5.191 -3.282 1.00 94.94 88 LEU A CA 1
ATOM 704 C C . LEU A 1 88 ? -9.731 -3.723 -3.710 1.00 94.94 88 LEU A C 1
ATOM 706 O O . LEU A 1 88 ? -9.448 -3.410 -4.859 1.00 94.94 88 LEU A O 1
ATOM 710 N N . TYR A 1 89 ? -10.009 -2.807 -2.789 1.00 96.19 89 TYR A N 1
ATOM 711 C CA . TYR A 1 89 ? -9.957 -1.379 -3.086 1.00 96.19 89 TYR A CA 1
ATOM 712 C C . TYR A 1 89 ? -8.532 -0.918 -3.452 1.00 96.19 89 TYR A C 1
ATOM 714 O O . TYR A 1 89 ? -8.310 -0.247 -4.464 1.00 96.19 89 TYR A O 1
ATOM 722 N N . ALA A 1 90 ? -7.541 -1.325 -2.655 1.00 97.88 90 ALA A N 1
ATOM 723 C CA . ALA A 1 90 ? -6.155 -0.896 -2.789 1.00 97.88 90 ALA A CA 1
ATOM 724 C C . ALA A 1 90 ? -5.483 -1.426 -4.061 1.00 97.88 90 ALA A C 1
ATOM 726 O O . ALA A 1 90 ? -4.687 -0.707 -4.668 1.00 97.88 90 ALA A O 1
ATOM 727 N N . VAL A 1 91 ? -5.805 -2.651 -4.505 1.00 97.31 91 VAL A N 1
ATOM 728 C CA . VAL A 1 91 ? -5.123 -3.257 -5.662 1.00 97.31 91 VAL A CA 1
ATOM 729 C C . VAL A 1 91 ? -5.271 -2.428 -6.934 1.00 97.31 91 VAL A C 1
ATOM 731 O O . VAL A 1 91 ? -4.304 -2.289 -7.681 1.00 97.31 91 VAL A O 1
ATOM 734 N N . HIS A 1 92 ? -6.433 -1.813 -7.160 1.00 94.62 92 HIS A N 1
ATOM 735 C CA . HIS A 1 92 ? -6.657 -0.976 -8.337 1.00 94.62 92 HIS A CA 1
ATOM 736 C C . HIS A 1 92 ? -5.793 0.287 -8.315 1.00 94.62 92 HIS A C 1
ATOM 738 O O . HIS A 1 92 ? -5.188 0.637 -9.328 1.00 94.62 92 HIS A O 1
ATOM 744 N N . ARG A 1 93 ? -5.677 0.937 -7.151 1.00 96.69 93 ARG A N 1
ATOM 745 C CA . ARG A 1 93 ? -4.869 2.155 -6.979 1.00 96.69 93 ARG A CA 1
ATOM 746 C C . ARG A 1 93 ? -3.381 1.871 -7.117 1.00 96.69 93 ARG A C 1
ATOM 748 O O . ARG A 1 93 ? -2.697 2.548 -7.880 1.00 96.69 93 ARG A O 1
ATOM 755 N N . VAL A 1 94 ? -2.903 0.831 -6.439 1.00 98.31 94 VAL A N 1
ATOM 756 C CA . VAL A 1 94 ? -1.503 0.400 -6.509 1.00 98.31 94 VAL A CA 1
ATOM 757 C C . VAL A 1 94 ? -1.128 0.026 -7.941 1.00 98.31 94 VAL A C 1
ATOM 759 O O . VAL A 1 94 ? -0.140 0.531 -8.469 1.00 98.31 94 VAL A O 1
ATOM 762 N N . ARG A 1 95 ? -1.934 -0.813 -8.603 1.00 96.56 95 ARG A N 1
ATOM 763 C CA . ARG A 1 95 ? -1.669 -1.246 -9.980 1.00 96.56 95 ARG A CA 1
ATOM 764 C C . ARG A 1 95 ? -1.664 -0.079 -10.963 1.00 96.56 95 ARG A C 1
ATOM 766 O O . ARG A 1 95 ? -0.814 -0.065 -11.849 1.00 96.56 95 ARG A O 1
ATOM 773 N N . GLY A 1 96 ? -2.587 0.872 -10.810 1.00 95.62 96 GLY A N 1
ATOM 774 C CA . GLY A 1 96 ? -2.624 2.093 -11.618 1.00 95.62 96 GLY A CA 1
ATOM 775 C C . GLY A 1 96 ? -1.316 2.873 -11.506 1.00 95.62 96 GLY A C 1
ATOM 776 O O . GLY A 1 96 ? -0.630 3.050 -12.507 1.00 95.62 96 GLY A O 1
ATOM 777 N N . ARG A 1 97 ? -0.893 3.210 -10.277 1.00 97.62 97 ARG A N 1
ATOM 778 C CA . ARG A 1 97 ? 0.364 3.941 -10.032 1.00 97.62 97 ARG A CA 1
ATOM 779 C C . ARG A 1 97 ? 1.588 3.246 -10.619 1.00 97.62 97 ARG A C 1
ATOM 781 O O . ARG A 1 97 ? 2.391 3.896 -11.281 1.00 97.62 97 ARG A O 1
ATOM 788 N N . VAL A 1 98 ? 1.712 1.933 -10.413 1.00 95.69 98 VAL A N 1
ATOM 789 C CA . VAL A 1 98 ? 2.828 1.139 -10.952 1.00 95.69 98 VAL A CA 1
ATOM 790 C C . VAL A 1 98 ? 2.844 1.189 -12.480 1.00 95.69 98 VAL A C 1
ATOM 792 O O . VAL A 1 98 ? 3.887 1.448 -13.073 1.00 95.69 98 VAL A O 1
ATOM 795 N N . ARG A 1 99 ? 1.698 0.965 -13.132 1.00 93.31 99 ARG A N 1
ATOM 796 C CA . ARG A 1 99 ? 1.608 0.971 -14.600 1.00 93.31 99 ARG A CA 1
ATOM 797 C C . ARG A 1 99 ? 1.875 2.351 -15.184 1.00 93.31 99 ARG A C 1
ATOM 799 O O . ARG A 1 99 ? 2.619 2.450 -16.153 1.00 93.31 99 ARG A O 1
ATOM 806 N N . ASP A 1 100 ? 1.308 3.396 -14.594 1.00 94.25 100 ASP A N 1
ATOM 807 C CA . ASP A 1 100 ? 1.493 4.767 -15.065 1.00 94.25 100 ASP A CA 1
ATOM 808 C C . ASP A 1 100 ? 2.951 5.208 -14.938 1.00 94.25 100 ASP A C 1
ATOM 810 O O . ASP A 1 100 ? 3.483 5.843 -15.845 1.00 94.25 100 ASP A O 1
ATOM 814 N N . PHE A 1 101 ? 3.617 4.837 -13.842 1.00 95.12 101 PHE A N 1
ATOM 815 C CA . PHE A 1 101 ? 5.048 5.065 -13.681 1.00 95.12 101 PHE A CA 1
ATOM 816 C C . PHE A 1 101 ? 5.862 4.347 -14.757 1.00 95.12 101 PHE A C 1
ATOM 818 O O . PHE A 1 101 ? 6.626 4.984 -15.474 1.00 95.12 101 PHE A O 1
ATOM 825 N N . LEU A 1 102 ? 5.666 3.038 -14.917 1.00 91.06 102 LEU A N 1
ATOM 826 C CA . LEU A 1 102 ? 6.471 2.269 -15.861 1.00 91.06 102 LEU A CA 1
ATOM 827 C C . LEU A 1 102 ? 6.240 2.694 -17.325 1.00 91.06 102 LEU A C 1
ATOM 829 O O . LEU A 1 102 ? 7.174 2.631 -18.123 1.00 91.06 102 LEU A O 1
ATOM 833 N N . ARG A 1 103 ? 5.029 3.160 -17.674 1.00 88.75 103 ARG A N 1
ATOM 834 C CA . ARG A 1 103 ? 4.734 3.783 -18.978 1.00 88.75 103 ARG A CA 1
ATOM 835 C C . ARG A 1 103 ? 5.536 5.066 -19.188 1.00 88.75 103 ARG A C 1
ATOM 837 O O . ARG A 1 103 ? 6.137 5.231 -20.242 1.00 88.75 103 ARG A O 1
ATOM 844 N N . ARG A 1 104 ? 5.573 5.956 -18.187 1.00 88.75 104 ARG A N 1
ATOM 845 C CA . ARG A 1 104 ? 6.354 7.207 -18.250 1.00 88.75 104 ARG A CA 1
ATOM 846 C C . ARG A 1 104 ? 7.854 6.953 -18.398 1.00 88.75 104 ARG A C 1
ATOM 848 O O . ARG A 1 104 ? 8.520 7.695 -19.105 1.00 88.75 104 ARG A O 1
ATOM 855 N N . GLU A 1 105 ? 8.360 5.891 -17.781 1.00 83.25 105 GLU A N 1
ATOM 856 C CA . GLU A 1 105 ? 9.771 5.492 -17.857 1.00 83.25 105 GLU A CA 1
ATOM 857 C C . GLU A 1 105 ? 10.147 4.755 -19.159 1.00 83.25 105 GLU A C 1
ATOM 859 O O . GLU A 1 105 ? 11.261 4.247 -19.270 1.00 83.25 105 GLU A O 1
ATOM 864 N N . GLY A 1 106 ? 9.230 4.621 -20.130 1.00 71.06 106 GLY A N 1
ATOM 865 C CA . GLY A 1 106 ? 9.477 3.889 -21.384 1.00 71.06 106 GLY A CA 1
ATOM 866 C C . GLY A 1 106 ? 9.709 2.385 -21.189 1.00 71.06 106 GLY A C 1
ATOM 867 O O . GLY A 1 106 ? 10.230 1.706 -22.069 1.00 71.06 106 GLY A O 1
ATOM 868 N N . ASN A 1 107 ? 9.348 1.861 -20.016 1.00 63.00 107 ASN A N 1
ATOM 869 C CA . ASN A 1 107 ? 9.714 0.530 -19.538 1.00 63.00 107 ASN A CA 1
ATOM 870 C C . ASN A 1 107 ? 8.587 -0.500 -19.685 1.00 63.00 107 ASN A C 1
ATOM 872 O O . ASN A 1 107 ? 8.740 -1.656 -19.280 1.00 63.00 107 ASN A O 1
ATOM 876 N N . VAL A 1 108 ? 7.454 -0.106 -20.268 1.00 55.75 108 VAL A N 1
ATOM 877 C CA . VAL A 1 108 ? 6.453 -1.065 -20.722 1.00 55.75 108 VAL A CA 1
ATOM 878 C C . VAL A 1 108 ? 5.750 -0.564 -21.965 1.00 55.75 108 VAL A C 1
ATOM 880 O O . VAL A 1 108 ? 4.911 0.332 -21.902 1.00 55.75 108 VAL A O 1
ATOM 883 N N . ASP A 1 109 ? 6.001 -1.279 -23.051 1.00 50.69 109 ASP A N 1
ATOM 884 C CA . ASP A 1 109 ? 5.040 -1.494 -24.123 1.00 50.69 109 ASP A CA 1
ATOM 885 C C . ASP A 1 109 ? 3.945 -2.443 -23.587 1.00 50.69 109 ASP A C 1
ATOM 887 O O . ASP A 1 109 ? 3.785 -3.587 -24.008 1.00 50.69 109 ASP A O 1
ATOM 891 N N . LEU A 1 110 ? 3.279 -2.041 -22.493 1.00 49.19 110 LEU A N 1
ATOM 892 C CA . LEU A 1 110 ? 2.130 -2.784 -21.988 1.00 49.19 110 LEU A CA 1
ATOM 893 C C . LEU A 1 110 ? 1.061 -2.582 -23.060 1.00 49.19 110 LEU A C 1
ATOM 895 O O . LEU A 1 110 ? 0.703 -1.418 -23.263 1.00 49.19 110 LEU A O 1
ATOM 899 N N . PRO A 1 111 ? 0.511 -3.635 -23.693 1.00 47.03 111 PRO A N 1
ATOM 900 C CA . PRO A 1 111 ? -0.643 -3.469 -24.555 1.00 47.03 111 PRO A CA 1
ATOM 901 C C . PRO A 1 111 ? -1.780 -2.993 -23.652 1.00 47.03 111 PRO A C 1
ATOM 903 O O . PRO A 1 111 ? -2.448 -3.763 -22.959 1.00 47.03 111 PRO A O 1
ATOM 906 N N . CYS A 1 112 ? -1.926 -1.678 -23.544 1.00 48.25 112 CYS A N 1
ATOM 907 C CA . CYS A 1 112 ? -3.142 -1.083 -23.064 1.00 48.25 112 CYS A CA 1
ATOM 908 C C . CYS A 1 112 ? -4.091 -1.228 -24.239 1.00 48.25 112 CYS A C 1
ATOM 910 O O . CYS A 1 112 ? -3.778 -0.767 -25.332 1.00 48.25 112 CYS A O 1
ATOM 912 N N . LEU A 1 113 ? -5.249 -1.840 -24.019 1.00 49.38 113 LEU A N 1
ATOM 913 C CA . LEU A 1 113 ? -6.311 -1.835 -25.025 1.00 49.38 113 LEU A CA 1
ATOM 914 C C . LEU A 1 113 ? -6.658 -0.401 -25.475 1.00 49.38 113 LEU A C 1
ATOM 916 O O . LEU A 1 113 ? -7.196 -0.223 -26.554 1.00 49.38 113 LEU A O 1
ATOM 920 N N . GLU A 1 114 ? -6.305 0.598 -24.663 1.00 41.22 114 GLU A N 1
ATOM 921 C CA . GLU A 1 114 ? -6.512 2.032 -24.877 1.00 41.22 114 GLU A CA 1
ATOM 922 C C . GLU A 1 114 ? -5.216 2.797 -25.217 1.00 41.22 114 GLU A C 1
ATOM 924 O O . GLU A 1 114 ? -5.217 4.022 -25.198 1.00 41.22 114 GLU A O 1
ATOM 929 N N . ALA A 1 115 ? -4.083 2.120 -25.445 1.00 46.50 115 ALA A N 1
ATOM 930 C CA . ALA A 1 115 ? -2.894 2.809 -25.948 1.00 46.50 115 ALA A CA 1
ATOM 931 C C . ALA A 1 115 ? -3.129 3.129 -27.425 1.00 46.50 115 ALA A C 1
ATOM 933 O O . ALA A 1 115 ? -3.396 2.220 -28.212 1.00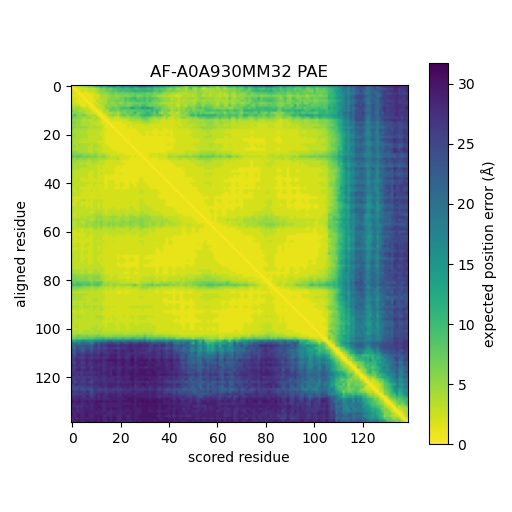 46.50 115 ALA A O 1
ATOM 934 N N . GLU A 1 116 ? -3.043 4.409 -27.779 1.00 42.66 116 GLU A N 1
ATOM 935 C CA . GLU A 1 116 ? -2.996 4.840 -29.173 1.00 42.66 116 GLU A CA 1
ATOM 936 C C . GLU A 1 116 ? -1.718 4.267 -29.791 1.00 42.66 116 GLU A C 1
ATOM 938 O O . GLU A 1 116 ? -0.607 4.542 -29.329 1.00 42.66 116 GLU A O 1
ATOM 943 N N . THR A 1 117 ? -1.876 3.409 -30.796 1.00 51.31 117 THR A N 1
ATOM 944 C CA . THR A 1 117 ? -0.747 2.970 -31.621 1.00 51.31 117 THR A CA 1
ATOM 945 C C . THR A 1 117 ? -0.249 4.147 -32.466 1.00 51.31 117 THR A C 1
ATOM 947 O O . THR A 1 117 ? -0.954 5.143 -32.630 1.00 51.31 117 THR A O 1
ATOM 950 N N . GLU A 1 118 ? 0.934 4.037 -33.080 1.00 51.22 118 GLU A N 1
ATOM 951 C CA . GLU A 1 118 ? 1.427 5.035 -34.053 1.00 51.22 118 GLU A CA 1
ATOM 952 C C . GLU A 1 118 ? 0.434 5.298 -35.210 1.00 51.22 118 GLU A C 1
ATOM 954 O O . GLU A 1 118 ? 0.558 6.288 -35.926 1.00 51.22 118 GLU A O 1
ATOM 959 N N . SER A 1 119 ? -0.570 4.429 -35.380 1.00 53.22 119 SER A N 1
ATOM 960 C CA . SER A 1 119 ? -1.651 4.541 -36.365 1.00 53.22 119 SER A CA 1
ATOM 961 C C . SER A 1 119 ? -2.912 5.260 -35.853 1.00 53.22 119 SER A C 1
ATOM 963 O O . SER A 1 119 ? -3.900 5.291 -36.574 1.00 53.22 119 SER A O 1
ATOM 965 N N . HIS A 1 120 ? -2.905 5.850 -34.647 1.00 50.53 120 HIS A N 1
ATOM 966 C CA . HIS A 1 120 ? -4.083 6.463 -33.997 1.00 50.53 120 HIS A CA 1
ATOM 967 C C . HIS A 1 120 ? -5.279 5.512 -33.785 1.00 50.53 120 HIS A C 1
ATOM 969 O O . HIS A 1 120 ? -6.393 5.963 -33.537 1.00 50.53 120 HIS A O 1
ATOM 975 N N . GLU A 1 121 ? -5.054 4.200 -33.833 1.00 47.75 121 GLU A N 1
ATOM 976 C CA . GLU A 1 121 ? -6.061 3.185 -33.515 1.00 47.75 121 GLU A CA 1
ATOM 977 C C . GLU A 1 121 ? -5.717 2.540 -32.173 1.00 47.75 121 GLU A C 1
ATOM 979 O O . GLU A 1 121 ? -4.549 2.236 -31.886 1.00 47.75 121 GLU A O 1
ATOM 984 N N . THR A 1 122 ? -6.727 2.342 -31.329 1.00 49.50 122 THR A N 1
ATOM 985 C CA . THR A 1 122 ? -6.559 1.647 -30.050 1.00 49.50 122 THR A CA 1
ATOM 986 C C . THR A 1 122 ? -6.628 0.136 -30.260 1.00 49.50 122 THR A C 1
ATOM 988 O O . THR A 1 122 ? -7.421 -0.369 -31.053 1.00 49.50 122 THR A O 1
ATOM 991 N N . ALA A 1 123 ? -5.837 -0.643 -29.517 1.00 57.44 123 ALA A N 1
ATOM 992 C CA . ALA A 1 123 ? -5.862 -2.107 -29.636 1.00 57.44 123 ALA A CA 1
ATOM 993 C C . ALA A 1 123 ? -7.250 -2.721 -29.334 1.00 57.44 123 ALA A C 1
ATOM 995 O O . ALA A 1 123 ? -7.538 -3.834 -29.760 1.00 57.44 123 ALA A O 1
ATOM 996 N N . LYS A 1 124 ? -8.133 -1.997 -28.631 1.00 49.75 124 LYS A N 1
ATOM 997 C CA . LYS A 1 124 ? -9.548 -2.349 -28.456 1.00 49.75 124 LYS A CA 1
ATOM 998 C C . LYS A 1 124 ? -10.341 -2.300 -29.764 1.00 49.75 124 LYS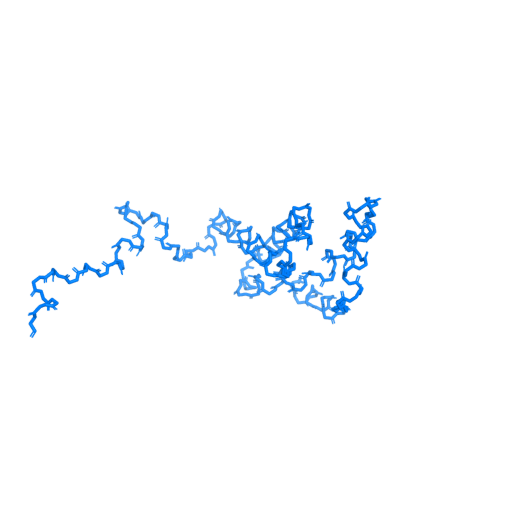 A C 1
ATOM 1000 O O . LYS A 1 124 ? -11.186 -3.161 -29.966 1.00 49.75 124 LYS A O 1
ATOM 1005 N N . GLU A 1 125 ? -10.097 -1.311 -30.618 1.00 58.56 125 GLU A N 1
ATOM 1006 C CA . GLU A 1 125 ? -10.777 -1.161 -31.913 1.00 58.56 125 GLU A CA 1
ATOM 1007 C C . GLU A 1 125 ? -10.360 -2.262 -32.886 1.00 58.56 125 GLU A C 1
ATOM 1009 O O . GLU A 1 125 ? -11.208 -2.837 -33.555 1.00 58.56 125 GLU A O 1
ATOM 1014 N N . LEU A 1 126 ? -9.081 -2.641 -32.862 1.00 62.31 126 LEU A N 1
ATOM 1015 C CA . LEU A 1 126 ? -8.531 -3.737 -33.666 1.00 62.31 126 LEU A CA 1
ATOM 1016 C C . LEU A 1 126 ? -9.018 -5.135 -33.244 1.00 62.31 126 LEU A C 1
ATOM 1018 O O . LEU A 1 126 ? -8.930 -6.074 -34.029 1.00 62.31 126 LEU A O 1
ATOM 1022 N N . LEU A 1 127 ? -9.479 -5.291 -31.998 1.00 63.97 127 LEU A N 1
ATOM 1023 C CA . LEU A 1 127 ? -9.903 -6.574 -31.420 1.00 63.97 127 LEU A CA 1
ATOM 1024 C C . LEU A 1 127 ? -11.425 -6.696 -31.254 1.00 63.97 127 LEU A C 1
ATOM 1026 O O . LEU A 1 127 ? -11.896 -7.724 -30.764 1.00 63.97 127 LEU A O 1
ATOM 1030 N N . MET A 1 128 ? -12.200 -5.665 -31.605 1.00 56.41 128 MET A N 1
ATOM 1031 C CA . MET A 1 128 ? -13.652 -5.798 -31.690 1.00 56.41 128 MET A CA 1
ATOM 1032 C C . MET A 1 128 ? -13.983 -6.559 -32.973 1.00 56.41 128 MET A C 1
ATOM 1034 O O . MET A 1 128 ? -13.970 -5.979 -34.054 1.00 56.41 128 MET A O 1
ATOM 1038 N N . ASP A 1 129 ? -14.293 -7.852 -32.847 1.00 64.25 129 ASP A N 1
ATOM 1039 C CA . ASP A 1 129 ? -15.006 -8.563 -33.907 1.00 64.25 129 ASP A CA 1
ATOM 1040 C C . ASP A 1 129 ? -16.306 -7.800 -34.182 1.00 64.25 129 ASP A C 1
ATOM 1042 O O . ASP A 1 129 ? -17.084 -7.511 -33.262 1.00 64.25 129 ASP A O 1
ATOM 1046 N N . GLU A 1 130 ? -16.514 -7.429 -35.442 1.00 62.22 130 GLU A N 1
ATOM 1047 C CA . GLU A 1 130 ? -17.727 -6.746 -35.864 1.00 62.22 130 GLU A CA 1
ATOM 1048 C C . GLU A 1 130 ? -18.922 -7.640 -35.497 1.00 62.22 130 GLU A C 1
ATOM 1050 O O . GLU A 1 130 ? -18.906 -8.837 -35.808 1.00 62.22 130 GLU A O 1
ATOM 1055 N N . PRO A 1 131 ? -19.925 -7.132 -34.752 1.00 53.03 131 PRO A N 1
ATOM 1056 C CA . PRO A 1 131 ? -21.025 -7.976 -34.317 1.00 53.03 131 PRO A CA 1
ATOM 1057 C C . PRO A 1 131 ? -21.704 -8.568 -35.559 1.00 53.03 131 PRO A C 1
ATOM 1059 O O . PRO A 1 131 ? -21.930 -7.822 -36.519 1.00 53.03 131 PRO A O 1
ATOM 1062 N N . PRO A 1 132 ? -22.034 -9.878 -35.561 1.00 57.47 132 PRO A N 1
ATOM 1063 C CA . PRO A 1 132 ? -22.667 -10.505 -36.713 1.00 57.47 132 PRO A CA 1
ATOM 1064 C C . PRO A 1 132 ? -23.908 -9.704 -37.082 1.00 57.47 132 PRO A C 1
ATOM 1066 O O . PRO A 1 132 ? -24.651 -9.237 -36.205 1.00 57.47 132 PRO A O 1
ATOM 1069 N N . SER A 1 133 ? -24.117 -9.501 -38.381 1.00 62.25 133 SER A N 1
ATOM 1070 C CA . SER A 1 133 ? -25.246 -8.688 -38.813 1.00 62.25 133 SER A CA 1
ATOM 1071 C C . SER A 1 133 ? -26.539 -9.355 -38.342 1.00 62.25 133 SER A C 1
ATOM 1073 O O . SER A 1 133 ? -26.629 -10.580 -38.244 1.00 62.25 133 SER A O 1
ATOM 1075 N N . VAL A 1 134 ? -27.580 -8.565 -38.070 1.00 58.62 134 VAL A N 1
ATOM 1076 C CA . VAL A 1 134 ? -28.879 -9.082 -37.595 1.00 58.62 134 VAL A CA 1
ATOM 1077 C C . VAL A 1 134 ? -29.456 -10.157 -38.542 1.00 58.62 134 VAL A C 1
ATOM 1079 O O . VAL A 1 134 ? -30.259 -10.983 -38.121 1.00 58.62 134 VAL A O 1
ATOM 1082 N N . ALA A 1 135 ? -29.013 -10.187 -39.804 1.00 59.53 135 ALA A N 1
ATOM 1083 C CA . ALA A 1 135 ? -29.380 -11.200 -40.788 1.00 59.53 135 ALA A CA 1
ATOM 1084 C C . ALA A 1 135 ? -28.734 -12.581 -40.545 1.00 59.53 135 ALA A C 1
ATOM 1086 O O . ALA A 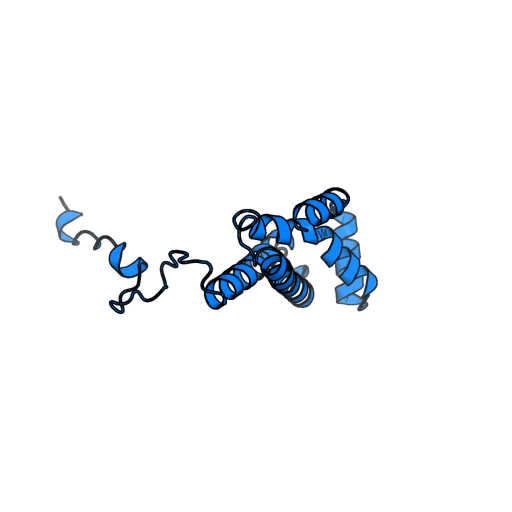1 135 ? -29.327 -13.590 -40.911 1.00 59.53 135 ALA A O 1
ATOM 1087 N N . GLU A 1 136 ? -27.558 -12.651 -39.916 1.00 54.00 136 GLU A N 1
ATOM 1088 C CA . GLU A 1 136 ? -26.832 -13.906 -39.655 1.00 54.00 136 GLU A CA 1
ATOM 1089 C C . GLU A 1 136 ? -27.338 -14.630 -38.400 1.00 54.00 136 GLU A C 1
ATOM 1091 O O . GLU A 1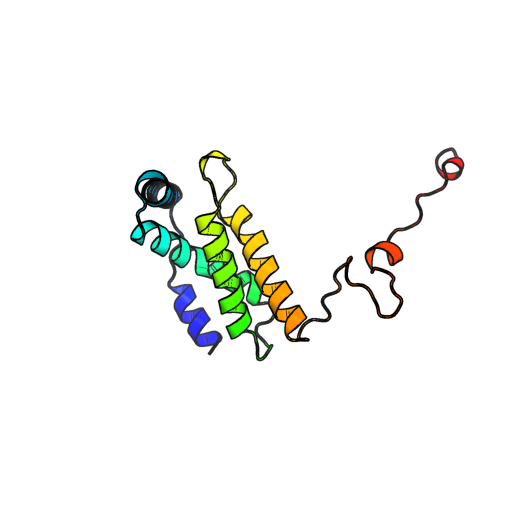 136 ? -27.213 -15.845 -38.296 1.00 54.00 136 GLU A O 1
ATOM 1096 N N . LEU A 1 137 ? -27.963 -13.907 -37.466 1.00 53.94 137 LEU A N 1
ATOM 1097 C CA . LEU A 1 137 ? -28.539 -14.469 -36.236 1.00 53.94 137 LEU A CA 1
ATOM 1098 C C . LEU A 1 137 ? -29.948 -15.063 -36.426 1.00 53.94 137 LEU A C 1
ATOM 1100 O O . LEU A 1 137 ? -30.525 -15.583 -35.472 1.00 53.94 137 LEU A O 1
ATOM 1104 N N . ALA A 1 138 ? -30.516 -14.957 -37.630 1.00 50.56 138 ALA A N 1
ATOM 1105 C CA . ALA A 1 138 ? -31.884 -15.376 -37.940 1.00 50.56 138 ALA A CA 1
ATOM 1106 C C . ALA A 1 138 ? -31.977 -16.607 -38.868 1.00 50.56 138 ALA A C 1
ATOM 1108 O O . ALA A 1 138 ? -33.074 -16.909 -39.345 1.00 50.56 138 ALA A O 1
ATOM 1109 N N . ALA A 1 139 ? -30.862 -17.303 -39.125 1.00 46.06 139 ALA A N 1
ATOM 1110 C CA . ALA A 1 139 ? -30.806 -18.557 -39.888 1.00 46.06 139 ALA A CA 1
ATOM 1111 C C . ALA A 1 139 ? -30.618 -19.766 -38.960 1.00 46.06 139 ALA A C 1
ATOM 1113 O O . ALA A 1 139 ? -31.260 -20.807 -39.231 1.00 46.06 139 ALA A O 1
#

Radius of gyration: 20.06 Å; Cα contacts (8 Å, |Δi|>4): 124; chains: 1; bounding box: 50×29×57 Å

Nearest PDB structures (foldseek):
  6omf-assembly1_F  TM=8.830E-01  e=1.247E-05  Salmonella enterica subsp. enterica serovar Typhimurium
  6dcf-assembly1_F  TM=8.494E-01  e=1.793E-04  Mycolicibacterium smegmatis MC2 155
  5vi5-assembly1_F  TM=8.484E-01  e=9.426E-04  Mycolicibacterium smegmatis MC2 155
  8x6f-assembly1_E  TM=6.744E-01  e=1.031E-04  Staphylococcus aureus
  7w5x-assembly1_F  TM=4.806E-01  e=1.576E-02  Escherichia coli K-12

Solvent-accessible surface area (backbone atoms only — not comparable to full-atom values): 8069 Å² total; per-residue (Å²): 111,70,70,62,51,49,62,56,49,74,70,55,62,76,72,51,75,68,56,47,52,52,31,49,46,40,24,75,76,68,64,32,63,66,33,48,49,52,51,53,58,46,49,44,62,58,33,48,62,70,38,53,88,46,60,86,44,93,60,33,66,59,34,41,52,39,9,45,51,19,39,51,55,30,63,74,68,58,60,74,87,76,69,62,57,64,71,69,60,26,50,59,39,16,46,48,34,29,50,55,50,35,45,74,68,72,71,46,92,64,88,42,51,77,42,67,42,101,79,75,47,30,53,48,66,79,63,54,74,77,76,76,54,79,75,69,80,72,117

Sequence (139 aa):
MFSAYMKKLSAVQKLAPEEERALWRAYKENGDMAARRRIIEAYQPLVFREVYPYRALPAAMDAVQEGTIGLIEAVERYDPDYGAAFSLYAVHRVRGRVRDFLRREGNVDLPCLEAETESHETAKELLMDEPPSVAELAA

Secondary structure (DSSP, 8-state):
-HHHHHHHHTTPPPPPHHHHHHHHHHHHHH--HHHHHHHHHHHHHHHHHHHGGGTTSTTHHHHHHHHHHHHHHHHHH--GGG---HHHHHHHHHHHHHHHHHHHTT------TTPBPTTS-BHHHHT-PPPPPTTGGG-